Protein AF-A0A3D1LAC6-F1 (afdb_monomer_lite)

Foldseek 3Di:
DVLLVVLCVVVVDDPVLLCVQQPPVNVVVCCVVPVPPDSVVVNVVSVVSSCVVPVWALLVVLCVVLPDDLVVLCVQLVNHSVVSVCCRVVVDAPVPDPPSSLCSSCVVSVHDSVSRHDD

Secondary structure (DSSP, 8-state):
-HHHHHHHHHH---HHHHTTT--HHHHHHHHHHHTTS-HHHHHHHHHHHHHHH--S-HHHHHHHHHT--HHHHHHHH---HHHHHHHHTTSS-GGGS-HHHHHHHHHHHTS-STTTS--

pLDDT: mean 93.8, std 4.78, range [75.06, 98.69]

Sequence (119 aa):
GWAIAYYQWFSGRKFSDIFKVLSFEDLLQMYAPLHEADISKFADIADAKVRAYFTDTNLKRIRTTYGCTQAELAKRSGVSLRSIQMYEQHNKDINKASAETVLSLAKVLGCTMEDLLEK

Structure (mmCIF, N/CA/C/O backbone):
data_AF-A0A3D1LAC6-F1
#
_entry.id   AF-A0A3D1LAC6-F1
#
loop_
_atom_site.group_PDB
_atom_site.id
_atom_site.type_symbol
_atom_site.label_atom_id
_atom_site.label_alt_id
_atom_site.label_comp_id
_atom_site.label_asym_id
_atom_site.label_entity_id
_atom_site.label_seq_id
_atom_site.pdbx_PDB_ins_code
_atom_site.Cartn_x
_atom_site.Cartn_y
_atom_site.Cartn_z
_atom_site.occupancy
_atom_site.B_iso_or_equiv
_atom_site.auth_seq_id
_atom_site.auth_comp_id
_atom_site.auth_asym_id
_atom_site.auth_atom_id
_atom_site.pdbx_PDB_model_num
ATOM 1 N N . GLY A 1 1 ? 6.471 -7.539 -21.114 1.00 75.06 1 GLY A N 1
ATOM 2 C CA . GLY A 1 1 ? 6.200 -8.752 -20.315 1.00 75.06 1 GLY A CA 1
ATOM 3 C C . GLY A 1 1 ? 7.175 -8.888 -19.161 1.00 75.06 1 GLY A C 1
ATOM 4 O O . GLY A 1 1 ? 6.802 -8.601 -18.034 1.00 75.06 1 GLY A O 1
ATOM 5 N N . TRP A 1 2 ? 8.428 -9.259 -19.442 1.00 87.62 2 TRP A N 1
ATOM 6 C CA . TRP A 1 2 ? 9.441 -9.529 -18.411 1.00 87.62 2 TRP A CA 1
ATOM 7 C C . TRP A 1 2 ? 9.756 -8.337 -17.489 1.00 87.62 2 TRP A C 1
ATOM 9 O O . TRP A 1 2 ? 9.798 -8.519 -16.281 1.00 87.62 2 TRP A O 1
ATOM 19 N N . ALA A 1 3 ? 9.860 -7.110 -18.016 1.00 90.38 3 ALA A N 1
ATOM 20 C CA . ALA A 1 3 ? 10.136 -5.925 -17.190 1.00 90.38 3 ALA A CA 1
ATOM 21 C C . ALA A 1 3 ? 9.069 -5.666 -16.106 1.00 90.38 3 ALA A C 1
ATOM 23 O O . ALA A 1 3 ? 9.381 -5.300 -14.977 1.00 90.38 3 ALA A O 1
ATOM 24 N N . ILE A 1 4 ? 7.800 -5.930 -16.426 1.00 92.69 4 ILE A N 1
ATOM 25 C CA . ILE A 1 4 ? 6.690 -5.802 -15.473 1.00 92.69 4 ILE A CA 1
ATOM 26 C C . ILE A 1 4 ? 6.769 -6.914 -14.428 1.00 92.69 4 ILE A C 1
ATOM 28 O O . ILE A 1 4 ? 6.545 -6.653 -13.254 1.00 92.69 4 ILE A O 1
ATOM 32 N N . ALA A 1 5 ? 7.111 -8.140 -14.836 1.00 93.56 5 ALA A N 1
ATOM 33 C CA . ALA A 1 5 ? 7.328 -9.242 -13.902 1.00 93.56 5 ALA A CA 1
ATOM 34 C C . ALA A 1 5 ? 8.500 -8.952 -12.949 1.00 93.56 5 ALA A C 1
ATOM 36 O O . ALA A 1 5 ? 8.381 -9.194 -11.751 1.00 93.56 5 ALA A O 1
ATOM 37 N N . TYR A 1 6 ? 9.585 -8.353 -13.452 1.00 94.44 6 TYR A N 1
ATOM 38 C CA . TYR A 1 6 ? 10.692 -7.885 -12.620 1.00 94.44 6 TYR A CA 1
ATOM 39 C C . TYR A 1 6 ? 10.224 -6.838 -11.605 1.00 94.44 6 TYR A C 1
ATOM 41 O O . TYR A 1 6 ? 10.465 -6.993 -10.413 1.00 94.44 6 TYR A O 1
ATOM 49 N N . TYR A 1 7 ? 9.499 -5.806 -12.048 1.00 95.25 7 TYR A N 1
ATOM 50 C CA . TYR A 1 7 ? 8.989 -4.776 -11.142 1.00 95.25 7 TYR A CA 1
ATOM 51 C C . TYR A 1 7 ? 7.978 -5.331 -10.124 1.00 95.25 7 TYR A C 1
ATOM 53 O O . TYR A 1 7 ? 7.967 -4.916 -8.966 1.00 95.25 7 TYR A O 1
ATOM 61 N N . GLN A 1 8 ? 7.153 -6.300 -10.522 1.00 95.06 8 GLN A N 1
ATOM 62 C CA . GLN A 1 8 ? 6.228 -6.996 -9.630 1.00 95.06 8 GLN A CA 1
ATOM 63 C C . GLN A 1 8 ? 6.979 -7.738 -8.520 1.00 95.06 8 GLN A C 1
ATOM 65 O O . GLN A 1 8 ? 6.617 -7.597 -7.354 1.00 95.06 8 GLN A O 1
ATOM 70 N N . TRP A 1 9 ? 8.037 -8.473 -8.868 1.00 94.62 9 TRP A N 1
ATOM 71 C CA . TRP A 1 9 ? 8.907 -9.142 -7.902 1.00 94.62 9 TRP A CA 1
ATOM 72 C C . TRP A 1 9 ? 9.630 -8.139 -6.992 1.00 94.62 9 TRP A C 1
ATOM 74 O O . TRP A 1 9 ? 9.584 -8.285 -5.775 1.00 94.62 9 TRP A O 1
ATOM 84 N N . PHE A 1 10 ? 10.222 -7.090 -7.571 1.00 93.81 10 PHE A N 1
ATOM 85 C CA . PHE A 1 10 ? 10.963 -6.051 -6.852 1.00 93.81 10 PHE A CA 1
ATOM 86 C C . PHE A 1 10 ? 10.093 -5.288 -5.843 1.00 93.81 10 PHE A C 1
ATOM 88 O O . PHE A 1 10 ? 10.468 -5.135 -4.686 1.00 93.81 10 PHE A O 1
ATOM 95 N N . SER A 1 11 ? 8.917 -4.823 -6.271 1.00 92.06 11 SER A N 1
ATOM 96 C CA . SER A 1 11 ? 8.014 -4.019 -5.435 1.00 92.06 11 SER A CA 1
ATOM 97 C C . SER A 1 11 ? 7.090 -4.861 -4.554 1.00 92.06 11 SER A C 1
ATOM 99 O O . SER A 1 11 ? 6.394 -4.326 -3.695 1.00 92.06 11 SER A O 1
ATOM 101 N N . GLY A 1 12 ? 6.972 -6.163 -4.829 1.00 90.12 12 GLY A N 1
ATOM 102 C CA . GLY A 1 12 ? 5.985 -7.051 -4.218 1.00 90.12 12 GLY A CA 1
ATOM 103 C C . GLY A 1 12 ? 4.526 -6.666 -4.496 1.00 90.12 12 GLY A C 1
ATOM 104 O O . GLY A 1 12 ? 3.621 -7.227 -3.875 1.00 90.12 12 GLY A O 1
ATOM 105 N N . ARG A 1 13 ? 4.239 -5.682 -5.362 1.00 91.12 13 ARG A N 1
ATOM 106 C CA . ARG A 1 13 ? 2.871 -5.212 -5.663 1.00 91.12 13 ARG A CA 1
ATOM 107 C C . ARG A 1 13 ? 2.097 -6.254 -6.473 1.00 91.12 13 ARG A C 1
ATOM 109 O O . ARG A 1 13 ? 2.680 -7.110 -7.129 1.00 91.12 13 ARG A O 1
ATOM 116 N N . LYS A 1 14 ? 0.762 -6.203 -6.430 1.00 90.88 14 LYS A N 1
ATOM 117 C CA . LYS A 1 14 ? -0.072 -7.043 -7.303 1.00 90.88 14 LYS A CA 1
ATOM 118 C C . LYS A 1 14 ? -0.024 -6.479 -8.721 1.00 90.88 14 LYS A C 1
ATOM 120 O O . LYS A 1 14 ? -0.075 -5.262 -8.893 1.00 90.88 14 LYS A O 1
ATOM 125 N N . PHE A 1 15 ? -0.034 -7.343 -9.739 1.00 93.25 15 PHE A N 1
ATOM 126 C CA . PHE A 1 15 ? -0.159 -6.898 -11.134 1.00 93.25 15 PHE A CA 1
ATOM 127 C C . PHE A 1 15 ? -1.374 -5.985 -11.338 1.00 93.25 15 PHE A C 1
ATOM 129 O O . PHE A 1 15 ? -1.271 -4.976 -12.024 1.00 93.25 15 PHE A O 1
ATOM 136 N N . SER A 1 16 ? -2.495 -6.283 -10.677 1.00 91.62 16 SER A N 1
ATOM 137 C CA . SER A 1 16 ? -3.704 -5.455 -10.724 1.00 91.62 16 SER A CA 1
ATOM 138 C C . SER A 1 16 ? -3.492 -4.021 -10.238 1.00 91.62 16 SER A C 1
ATOM 140 O O . SER A 1 16 ? -4.162 -3.124 -10.732 1.00 91.62 16 SER A O 1
ATOM 142 N N . ASP A 1 17 ? -2.600 -3.783 -9.272 1.00 90.88 17 ASP A N 1
ATOM 143 C CA . ASP A 1 17 ? -2.293 -2.422 -8.817 1.00 90.88 17 ASP A CA 1
ATOM 144 C C . ASP A 1 17 ? -1.281 -1.741 -9.743 1.00 90.88 17 ASP A C 1
ATOM 146 O O . ASP A 1 17 ? -1.411 -0.551 -10.005 1.00 90.88 17 ASP A O 1
ATOM 150 N N . ILE A 1 18 ? -0.331 -2.494 -10.306 1.00 94.31 18 ILE A N 1
ATOM 151 C CA . ILE A 1 18 ? 0.625 -1.979 -11.298 1.00 94.31 18 ILE A CA 1
ATOM 152 C C . ILE A 1 18 ? -0.116 -1.499 -12.556 1.00 94.31 18 ILE A C 1
ATOM 154 O O . ILE A 1 18 ? 0.112 -0.385 -13.017 1.00 94.31 18 ILE A O 1
ATOM 158 N N . PHE A 1 19 ? -1.052 -2.297 -13.076 1.00 94.44 19 PHE A N 1
ATOM 159 C CA . PHE A 1 19 ? -1.811 -1.975 -14.291 1.00 94.44 19 PHE A CA 1
ATOM 160 C C . PHE A 1 19 ? -2.885 -0.893 -14.106 1.00 94.44 19 PHE A C 1
ATOM 162 O O . PHE A 1 19 ? -3.394 -0.381 -15.097 1.00 94.44 19 PHE A O 1
ATOM 169 N N . LYS A 1 20 ? -3.218 -0.497 -12.867 1.00 92.50 20 LYS A N 1
ATOM 170 C CA . LYS A 1 20 ? -4.015 0.723 -12.623 1.00 92.50 20 LYS A CA 1
ATOM 171 C C . LYS A 1 20 ? -3.231 2.000 -12.924 1.00 92.50 20 LYS A C 1
ATOM 173 O O . LYS A 1 20 ? -3.842 3.035 -13.160 1.00 92.50 20 LYS A O 1
ATOM 178 N N . VAL A 1 21 ? -1.901 1.917 -12.879 1.00 93.44 21 VAL A N 1
ATOM 179 C CA . VAL A 1 21 ? -0.992 3.057 -13.040 1.00 93.44 21 VAL A CA 1
ATOM 180 C C . VAL A 1 21 ? -0.302 3.033 -14.396 1.00 93.44 21 VAL A C 1
ATOM 182 O O . VAL A 1 21 ? -0.182 4.067 -15.040 1.00 93.44 21 VAL A O 1
ATOM 185 N N . LEU A 1 22 ? 0.176 1.863 -14.820 1.00 93.12 22 LEU A N 1
ATOM 186 C CA . LEU A 1 22 ? 0.921 1.695 -16.061 1.00 93.12 22 LEU A CA 1
ATOM 187 C C . LEU A 1 22 ? 0.002 1.119 -17.133 1.00 93.12 22 LEU A C 1
ATOM 189 O O . LEU A 1 22 ? -0.261 -0.087 -17.160 1.00 93.12 22 LEU A O 1
ATOM 193 N N . SER A 1 23 ? -0.471 1.991 -18.022 1.00 91.69 23 SER A N 1
ATOM 194 C CA . SER A 1 23 ? -1.194 1.566 -19.215 1.00 91.69 23 SER A CA 1
ATOM 195 C C . SER A 1 23 ? -0.261 0.847 -20.197 1.00 91.69 23 SER A C 1
ATOM 197 O O . SER A 1 23 ? 0.967 0.914 -20.102 1.00 91.69 23 SER A O 1
ATOM 199 N N . PHE A 1 24 ? -0.833 0.158 -21.186 1.00 88.75 24 PHE A N 1
ATOM 200 C CA . PHE A 1 24 ? -0.030 -0.436 -22.256 1.00 88.75 24 PHE A CA 1
ATOM 201 C C . PHE A 1 24 ? 0.772 0.622 -23.033 1.00 88.75 24 PHE A C 1
ATOM 203 O O . PHE A 1 24 ? 1.917 0.374 -23.404 1.00 88.75 24 PHE A O 1
ATOM 210 N N . GLU A 1 25 ? 0.204 1.813 -23.223 1.00 89.94 25 GLU A N 1
ATOM 211 C CA . GLU A 1 25 ? 0.878 2.926 -23.890 1.00 89.94 25 GLU A CA 1
ATOM 212 C C . GLU A 1 25 ? 2.074 3.439 -23.078 1.00 89.94 25 GLU A C 1
ATOM 214 O O . GLU A 1 25 ? 3.162 3.588 -23.635 1.00 89.94 25 GLU A O 1
ATOM 219 N N . ASP A 1 26 ? 1.926 3.600 -21.756 1.00 89.50 26 ASP A N 1
ATOM 220 C CA . ASP A 1 26 ? 3.043 3.947 -20.865 1.00 89.50 26 ASP A CA 1
ATOM 221 C C . ASP A 1 26 ? 4.203 2.959 -21.012 1.00 89.50 26 ASP A C 1
ATOM 223 O O . ASP A 1 26 ? 5.368 3.346 -21.084 1.00 89.50 26 ASP A O 1
ATOM 227 N N . LEU A 1 27 ? 3.880 1.666 -21.064 1.00 88.50 27 LEU A N 1
ATOM 228 C CA . LEU A 1 27 ? 4.866 0.596 -21.168 1.00 88.50 27 LEU A CA 1
ATOM 229 C C . LEU A 1 27 ? 5.591 0.614 -22.517 1.00 88.50 27 LEU A C 1
ATOM 231 O O . LEU A 1 27 ? 6.799 0.380 -22.553 1.00 88.50 27 LEU A O 1
ATOM 235 N N . LEU A 1 28 ? 4.886 0.916 -23.612 1.00 88.06 28 LEU A N 1
ATOM 236 C CA . LEU A 1 28 ? 5.496 1.092 -24.931 1.00 88.06 28 LEU A CA 1
ATOM 237 C C . LEU A 1 28 ? 6.422 2.313 -24.969 1.00 88.06 28 LEU A C 1
ATOM 239 O O . LEU A 1 28 ? 7.542 2.213 -25.467 1.00 88.06 28 LEU A O 1
ATOM 243 N N . GLN A 1 29 ? 5.992 3.440 -24.399 1.00 88.00 29 GLN A N 1
ATOM 244 C CA . GLN A 1 29 ? 6.807 4.656 -24.331 1.00 88.00 29 GLN A CA 1
ATOM 245 C C . GLN A 1 29 ? 8.067 4.460 -23.480 1.00 88.00 29 GLN A C 1
ATOM 247 O O . GLN A 1 29 ? 9.122 4.994 -23.808 1.00 88.00 29 GLN A O 1
ATOM 252 N N . MET A 1 30 ? 7.979 3.665 -22.410 1.00 85.69 30 MET A N 1
ATOM 253 C CA . MET A 1 30 ? 9.124 3.307 -21.570 1.00 85.69 30 MET A CA 1
ATOM 254 C C . MET A 1 30 ? 10.063 2.294 -22.238 1.00 85.69 30 MET A C 1
ATOM 256 O O . MET A 1 30 ? 11.243 2.257 -21.900 1.00 85.69 30 MET A O 1
ATOM 260 N N . TYR A 1 31 ? 9.580 1.485 -23.185 1.00 82.56 31 TYR A N 1
ATOM 261 C CA . TYR A 1 31 ? 10.385 0.447 -23.830 1.00 82.56 31 TYR A CA 1
ATOM 262 C C . TYR A 1 31 ? 11.525 1.030 -24.675 1.00 82.56 31 TYR A C 1
ATOM 264 O O . TYR A 1 31 ? 12.682 0.681 -24.457 1.00 82.56 31 TYR A O 1
ATOM 272 N N . ALA A 1 32 ? 11.235 1.960 -25.590 1.00 78.56 32 ALA A N 1
ATOM 273 C CA . ALA A 1 32 ? 12.250 2.550 -26.470 1.00 78.56 32 ALA A CA 1
ATOM 274 C C . ALA A 1 32 ? 13.484 3.121 -25.723 1.00 78.56 32 ALA A C 1
ATOM 276 O O . ALA A 1 32 ? 14.597 2.767 -26.100 1.00 78.56 32 ALA A O 1
ATOM 277 N N . PRO A 1 33 ? 13.349 3.913 -24.640 1.00 80.25 33 PRO A N 1
ATOM 278 C CA . PRO A 1 33 ? 14.501 4.436 -23.900 1.00 80.25 33 PRO A CA 1
ATOM 279 C C . PRO A 1 33 ? 15.166 3.440 -22.936 1.00 80.25 33 PRO A C 1
ATOM 281 O O . PRO A 1 33 ? 16.297 3.683 -22.519 1.00 80.25 33 PRO A O 1
ATOM 284 N N . LEU A 1 34 ? 14.484 2.362 -22.526 1.00 82.00 34 LEU A N 1
ATOM 285 C CA . LEU A 1 34 ? 14.951 1.506 -21.424 1.00 82.00 34 LEU A CA 1
ATOM 286 C C . L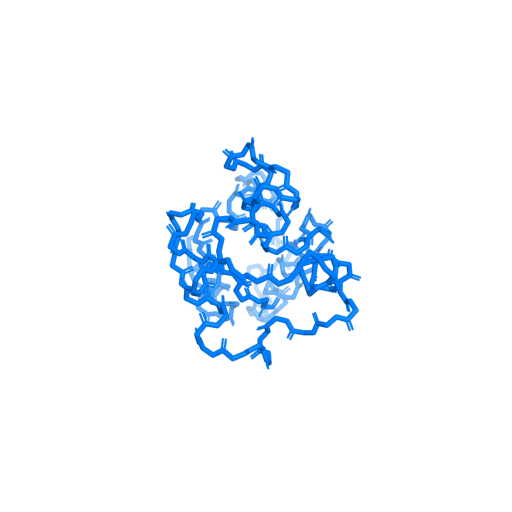EU A 1 34 ? 15.250 0.060 -21.818 1.00 82.00 34 LEU A C 1
ATOM 288 O O . LEU A 1 34 ? 15.807 -0.663 -21.001 1.00 82.00 34 LEU A O 1
ATOM 292 N N . HIS A 1 35 ? 14.904 -0.386 -23.027 1.00 79.81 35 HIS A N 1
ATOM 293 C CA . HIS A 1 35 ? 15.085 -1.789 -23.418 1.00 79.81 35 HIS A CA 1
ATOM 294 C C . HIS A 1 35 ? 16.554 -2.242 -23.464 1.00 79.81 35 HIS A C 1
ATOM 296 O O . HIS A 1 35 ? 16.815 -3.429 -23.290 1.00 79.81 35 HIS A O 1
ATOM 302 N N . GLU A 1 36 ? 17.496 -1.312 -23.646 1.00 82.94 36 GLU A N 1
ATOM 303 C CA . GLU A 1 36 ? 18.947 -1.555 -23.551 1.00 82.94 36 GLU A CA 1
ATOM 304 C C . GLU A 1 36 ? 19.541 -1.139 -22.193 1.00 82.94 36 GLU A C 1
ATOM 306 O O . GLU A 1 36 ? 20.716 -1.380 -21.918 1.00 82.94 36 GLU A O 1
ATOM 311 N N . ALA A 1 37 ? 18.754 -0.475 -21.344 1.00 87.75 37 ALA A N 1
ATOM 312 C CA . ALA A 1 37 ? 19.207 0.006 -20.050 1.00 87.75 37 ALA A CA 1
ATOM 313 C C . ALA A 1 37 ? 19.131 -1.091 -18.981 1.00 87.75 37 ALA A C 1
ATOM 315 O O . ALA A 1 37 ? 18.424 -2.089 -19.123 1.00 87.75 37 ALA A O 1
ATOM 316 N N . ASP A 1 38 ? 19.824 -0.867 -17.861 1.00 89.75 38 ASP A N 1
ATOM 317 C CA . ASP A 1 38 ? 19.663 -1.726 -16.693 1.00 89.75 38 ASP A CA 1
ATOM 318 C C . ASP A 1 38 ? 18.202 -1.721 -16.216 1.00 89.75 38 ASP A C 1
A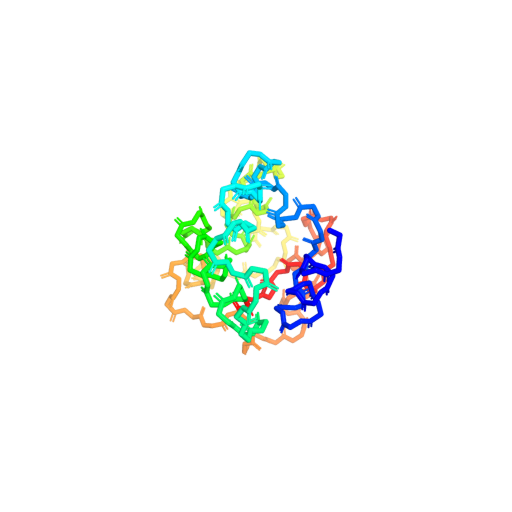TOM 320 O O . ASP A 1 38 ? 17.565 -0.666 -16.103 1.00 89.75 38 ASP A O 1
ATOM 324 N N . ILE A 1 39 ? 17.680 -2.913 -15.927 1.00 90.44 39 ILE A N 1
ATOM 325 C CA . ILE A 1 39 ? 16.277 -3.117 -15.570 1.00 90.44 39 ILE A CA 1
ATOM 326 C C . ILE A 1 39 ? 15.865 -2.352 -14.301 1.00 90.44 39 ILE A C 1
ATOM 328 O O . ILE A 1 39 ? 14.696 -1.983 -14.164 1.00 90.44 39 ILE A O 1
ATOM 332 N N . SER A 1 40 ? 16.811 -2.036 -13.411 1.00 91.00 40 SER A N 1
ATOM 333 C CA . SER A 1 40 ? 16.564 -1.187 -12.240 1.00 91.00 40 SER A CA 1
ATOM 334 C C . SER A 1 40 ? 16.000 0.183 -12.619 1.00 91.00 40 SER A C 1
ATOM 336 O O . SER A 1 40 ? 15.082 0.654 -11.958 1.00 91.00 40 SER A O 1
ATOM 338 N N . LYS A 1 41 ? 16.418 0.779 -13.746 1.00 92.12 41 LYS A N 1
ATOM 339 C CA . LYS A 1 41 ? 15.880 2.076 -14.199 1.00 92.12 41 LYS A CA 1
ATOM 340 C C . LYS A 1 41 ? 14.399 2.000 -14.550 1.00 92.12 41 LYS A C 1
ATOM 342 O O . LYS A 1 41 ? 13.647 2.935 -14.283 1.00 92.12 41 LYS A O 1
ATOM 347 N N . PHE A 1 42 ? 13.968 0.889 -15.153 1.00 92.62 42 PHE A N 1
ATOM 348 C CA . PHE A 1 42 ? 12.546 0.649 -15.384 1.00 92.62 42 PHE A CA 1
ATOM 349 C C . PHE A 1 42 ? 11.796 0.556 -14.055 1.00 92.62 42 PHE A C 1
ATOM 351 O O . PHE A 1 42 ? 10.742 1.177 -13.916 1.00 92.62 42 PHE A O 1
ATOM 358 N N . ALA A 1 43 ? 12.345 -0.181 -13.084 1.00 93.56 43 ALA A N 1
ATOM 359 C CA . ALA A 1 43 ? 11.742 -0.319 -11.764 1.00 93.56 43 ALA A CA 1
ATOM 360 C C . ALA A 1 43 ? 11.645 1.027 -11.031 1.00 93.56 43 ALA A C 1
ATOM 362 O O . ALA A 1 43 ? 10.578 1.328 -10.510 1.00 93.56 43 ALA A O 1
ATOM 363 N N . ASP A 1 44 ? 12.677 1.871 -11.076 1.00 93.81 44 ASP A N 1
ATOM 364 C CA . ASP A 1 44 ? 12.676 3.197 -10.446 1.00 93.81 44 ASP A CA 1
ATOM 365 C C . ASP A 1 44 ? 11.584 4.112 -11.020 1.00 93.81 44 ASP A C 1
ATOM 367 O O . ASP A 1 44 ? 10.834 4.750 -10.276 1.00 93.81 44 ASP A O 1
ATOM 371 N N . ILE A 1 45 ? 11.453 4.157 -12.352 1.00 93.19 45 ILE A N 1
ATOM 372 C CA . ILE A 1 45 ? 10.430 4.973 -13.025 1.00 93.19 45 ILE A CA 1
ATOM 373 C C . ILE A 1 45 ? 9.029 4.426 -12.734 1.00 93.19 45 ILE A C 1
ATOM 375 O O . ILE A 1 45 ? 8.109 5.198 -12.448 1.00 93.19 45 ILE A O 1
ATOM 379 N N . ALA A 1 46 ? 8.855 3.103 -12.793 1.00 93.62 46 ALA A N 1
ATOM 380 C CA . ALA A 1 46 ? 7.594 2.451 -12.458 1.00 93.62 46 ALA A CA 1
ATOM 381 C C . ALA A 1 46 ? 7.190 2.724 -11.000 1.00 93.62 46 ALA A C 1
ATOM 383 O O . ALA A 1 46 ? 6.037 3.067 -10.737 1.00 93.62 46 ALA A O 1
ATOM 384 N N . ASP A 1 47 ? 8.134 2.640 -10.065 1.00 94.38 47 ASP A N 1
ATOM 385 C CA . ASP A 1 47 ? 7.909 2.889 -8.641 1.00 94.38 47 ASP A CA 1
ATOM 386 C C . ASP A 1 47 ? 7.569 4.355 -8.365 1.00 94.38 47 ASP A C 1
ATOM 388 O O . ASP A 1 47 ? 6.626 4.653 -7.630 1.00 94.38 47 ASP A O 1
ATOM 392 N N . ALA A 1 48 ? 8.254 5.291 -9.027 1.00 93.81 48 ALA A N 1
ATOM 393 C CA . ALA A 1 48 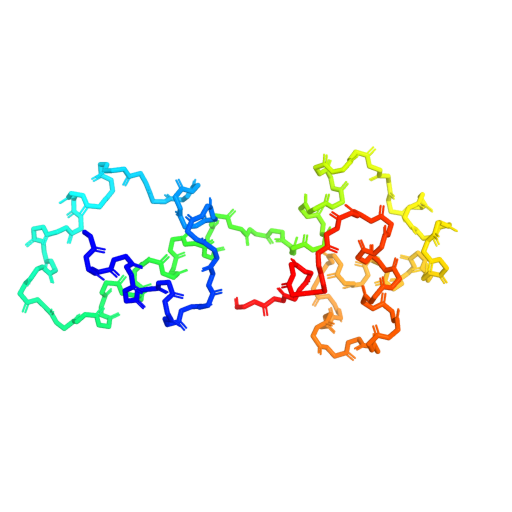? 7.919 6.711 -8.963 1.00 93.81 48 ALA A CA 1
ATOM 394 C C . ALA A 1 48 ? 6.488 6.991 -9.457 1.00 93.81 48 ALA A C 1
ATOM 396 O O . ALA A 1 48 ? 5.727 7.673 -8.766 1.00 93.81 48 ALA A O 1
ATOM 397 N N . LYS A 1 49 ? 6.090 6.423 -10.607 1.00 94.19 49 LYS A N 1
ATOM 398 C CA . LYS A 1 49 ? 4.719 6.551 -11.132 1.00 94.19 49 LYS A CA 1
ATOM 399 C C . LYS A 1 49 ? 3.686 5.966 -10.164 1.00 94.19 49 LYS A C 1
ATOM 401 O O . LYS A 1 49 ? 2.661 6.593 -9.907 1.00 94.19 49 LYS A O 1
ATOM 406 N N . VAL A 1 50 ? 3.953 4.787 -9.600 1.00 92.81 50 VAL A N 1
ATOM 407 C CA . VAL A 1 50 ? 3.027 4.115 -8.673 1.00 92.81 50 VAL A CA 1
ATOM 408 C C . VAL A 1 50 ? 2.868 4.886 -7.364 1.00 92.81 50 VAL A C 1
ATOM 410 O O . VAL A 1 50 ? 1.736 5.069 -6.917 1.00 92.81 50 VAL A O 1
ATOM 413 N N . ARG A 1 51 ? 3.958 5.394 -6.778 1.00 90.19 51 ARG A N 1
ATOM 414 C CA . ARG A 1 51 ? 3.893 6.242 -5.575 1.00 90.19 51 ARG A CA 1
ATOM 415 C C . ARG A 1 51 ? 3.148 7.550 -5.819 1.00 90.19 51 ARG A C 1
ATOM 417 O O . ARG A 1 51 ? 2.400 7.989 -4.956 1.00 90.19 51 ARG A O 1
ATOM 424 N N . ALA A 1 52 ? 3.319 8.156 -6.993 1.00 91.38 52 ALA A N 1
ATOM 425 C CA . ALA A 1 52 ? 2.592 9.371 -7.354 1.00 91.38 52 ALA A CA 1
ATOM 426 C C . ALA A 1 52 ? 1.083 9.127 -7.537 1.00 91.38 52 ALA A C 1
ATOM 428 O O . ALA A 1 52 ? 0.282 10.018 -7.268 1.00 91.38 52 ALA A O 1
ATOM 429 N N . TYR A 1 53 ? 0.691 7.929 -7.982 1.00 91.94 53 TYR A N 1
ATOM 430 C CA . TYR A 1 53 ? -0.712 7.562 -8.168 1.00 91.94 53 TYR A CA 1
ATOM 431 C C . TYR A 1 53 ? -1.418 7.224 -6.845 1.00 91.94 53 TYR A C 1
ATOM 433 O O . TYR A 1 53 ? -2.542 7.666 -6.610 1.00 91.94 53 TYR A O 1
ATOM 441 N N . PHE A 1 54 ? -0.775 6.445 -5.969 1.00 89.69 54 PHE A N 1
ATOM 442 C CA . PHE A 1 54 ? -1.328 6.070 -4.664 1.00 89.69 54 PHE A CA 1
ATOM 443 C C . PHE A 1 54 ? -0.856 7.031 -3.570 1.00 89.69 54 PHE A C 1
ATOM 445 O O . PHE A 1 54 ? 0.049 6.720 -2.801 1.00 89.69 54 PHE A O 1
ATOM 452 N N . T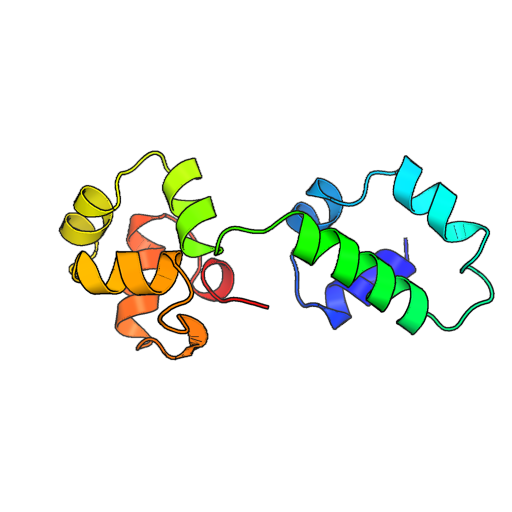HR A 1 55 ? -1.484 8.205 -3.502 1.00 90.38 55 THR A N 1
ATOM 453 C CA . THR A 1 55 ? -1.209 9.206 -2.455 1.00 90.38 55 THR A CA 1
ATOM 454 C C . THR A 1 55 ? -1.840 8.859 -1.109 1.00 90.38 55 THR A C 1
ATOM 456 O O . THR A 1 55 ? -1.343 9.275 -0.067 1.00 90.38 55 THR A O 1
ATOM 459 N N . ASP A 1 56 ? -2.938 8.106 -1.132 1.00 93.81 56 ASP A N 1
ATOM 460 C CA . ASP A 1 56 ? -3.609 7.597 0.056 1.00 93.81 56 ASP A CA 1
ATOM 461 C C . ASP A 1 56 ? -3.004 6.260 0.499 1.00 93.81 56 ASP A C 1
ATOM 463 O O . ASP A 1 56 ? -2.690 5.408 -0.334 1.00 93.81 56 ASP A O 1
ATOM 467 N N . THR A 1 57 ? -2.958 6.031 1.816 1.00 95.56 57 THR A N 1
ATOM 468 C CA . THR A 1 57 ? -2.674 4.701 2.384 1.00 95.56 57 THR A CA 1
ATOM 469 C C . THR A 1 57 ? -3.566 3.609 1.803 1.00 95.56 57 THR A C 1
ATOM 471 O O . THR A 1 57 ? -4.738 3.824 1.460 1.00 95.56 57 THR A O 1
ATOM 474 N N . ASN A 1 58 ? -3.045 2.385 1.799 1.00 95.69 58 ASN A N 1
ATOM 475 C CA . ASN A 1 58 ? -3.805 1.198 1.441 1.00 95.69 58 ASN A CA 1
ATOM 476 C C . ASN A 1 58 ? -5.058 1.042 2.304 1.00 95.69 58 ASN A C 1
ATOM 478 O O . ASN A 1 58 ? -6.133 0.768 1.766 1.00 95.69 58 ASN A O 1
ATOM 482 N N . LEU A 1 59 ? -4.957 1.314 3.611 1.00 97.69 59 LEU A N 1
ATOM 483 C CA . LEU A 1 59 ? -6.106 1.291 4.517 1.00 97.69 59 LEU A CA 1
ATOM 484 C C . LEU A 1 59 ? -7.217 2.242 4.052 1.00 97.69 59 LEU A C 1
ATOM 486 O O . LEU A 1 59 ? -8.367 1.818 3.919 1.00 97.69 59 LEU A O 1
ATOM 490 N N . LYS A 1 60 ? -6.885 3.508 3.766 1.00 97.88 60 LYS A N 1
ATOM 491 C CA . LYS A 1 60 ? -7.869 4.506 3.328 1.00 97.88 60 LYS A CA 1
ATOM 492 C C . LYS A 1 60 ? -8.503 4.106 2.001 1.00 97.88 60 LYS A C 1
ATOM 494 O O . LYS A 1 60 ? -9.727 4.138 1.887 1.00 97.88 60 LYS A O 1
ATOM 499 N N . ARG A 1 61 ? -7.691 3.686 1.026 1.00 95.69 61 ARG A N 1
ATOM 500 C CA . ARG A 1 61 ? -8.146 3.259 -0.306 1.00 95.69 61 ARG A CA 1
ATOM 501 C C . ARG A 1 61 ? -9.090 2.057 -0.241 1.00 95.69 61 ARG A C 1
ATOM 503 O O . ARG A 1 61 ? -10.127 2.043 -0.907 1.00 95.69 61 ARG A O 1
ATOM 510 N N . ILE A 1 62 ? -8.749 1.045 0.553 1.00 96.62 62 ILE A N 1
ATOM 511 C CA . ILE A 1 62 ? -9.580 -0.154 0.706 1.00 96.62 62 ILE A CA 1
ATOM 512 C C . ILE A 1 62 ? -10.864 0.196 1.458 1.00 96.62 62 ILE A C 1
ATOM 514 O O . ILE A 1 62 ? -11.944 -0.195 1.020 1.00 96.62 62 ILE A O 1
ATOM 518 N N . ARG A 1 63 ? -10.788 1.003 2.525 1.00 98.19 63 ARG A N 1
ATOM 519 C CA . ARG A 1 63 ? -11.972 1.455 3.268 1.00 98.19 63 ARG A CA 1
ATOM 520 C C . ARG A 1 63 ? -12.953 2.232 2.387 1.00 98.19 63 ARG A C 1
ATOM 522 O O . ARG A 1 63 ? -14.157 1.986 2.456 1.00 98.19 63 ARG A O 1
ATOM 529 N N . THR A 1 64 ? -12.471 3.178 1.581 1.00 96.94 64 THR A N 1
ATOM 530 C CA . THR A 1 64 ? -13.341 3.964 0.691 1.00 96.94 64 THR A CA 1
ATOM 531 C C . THR A 1 64 ? -13.950 3.100 -0.406 1.00 96.94 64 THR A C 1
ATOM 533 O O . THR A 1 64 ? -15.133 3.260 -0.691 1.00 96.94 64 THR A O 1
ATOM 536 N N . THR A 1 65 ? -13.199 2.134 -0.943 1.00 95.12 65 THR A N 1
ATOM 537 C CA . THR A 1 65 ? -13.715 1.151 -1.914 1.00 95.12 65 THR A CA 1
ATOM 538 C C . THR A 1 65 ? -14.778 0.238 -1.296 1.00 95.12 65 THR A C 1
ATOM 540 O O . THR A 1 65 ? -15.791 -0.039 -1.929 1.00 95.12 65 THR A O 1
ATOM 543 N N . TYR A 1 66 ? -14.584 -0.191 -0.045 1.00 96.25 66 TYR A N 1
ATOM 544 C CA . TYR A 1 66 ? -15.573 -0.951 0.727 1.00 96.25 66 TYR A CA 1
ATOM 545 C C . TYR A 1 66 ? -16.841 -0.126 1.029 1.00 96.25 66 TYR A C 1
ATOM 547 O O . TYR A 1 66 ? -17.912 -0.686 1.252 1.00 96.25 66 TYR A O 1
ATOM 555 N N . GLY A 1 67 ? -16.741 1.209 1.031 1.00 97.38 67 GLY A N 1
ATOM 556 C CA . GLY A 1 67 ? -17.880 2.113 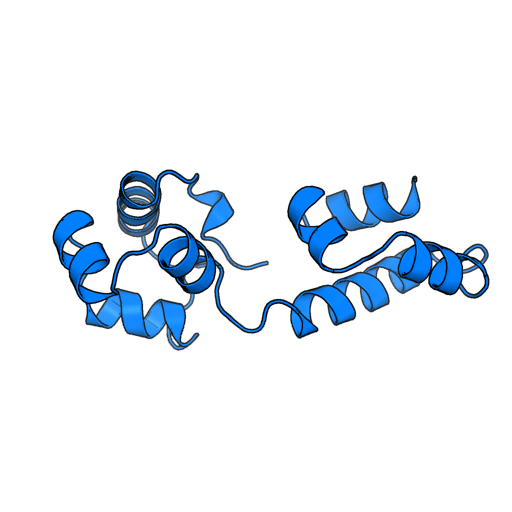1.191 1.00 97.38 67 GLY A CA 1
ATOM 557 C C . GLY A 1 67 ? -18.272 2.404 2.642 1.00 97.38 67 GLY A C 1
ATOM 558 O O . GLY A 1 67 ? -19.426 2.739 2.903 1.00 97.38 67 GLY A O 1
ATOM 559 N N . CYS A 1 68 ? -17.347 2.291 3.606 1.00 97.38 68 CYS A N 1
ATOM 560 C CA . CYS A 1 68 ? -17.626 2.605 5.014 1.00 97.38 68 CYS A CA 1
ATOM 561 C C . CYS A 1 68 ? -16.854 3.832 5.522 1.00 97.38 68 CYS A C 1
ATOM 563 O O . CYS A 1 68 ? -15.810 4.213 4.990 1.00 97.38 68 CYS A O 1
ATOM 565 N N . THR A 1 69 ? -17.370 4.480 6.570 1.00 98.38 69 THR A N 1
ATOM 566 C CA . THR A 1 69 ? -16.701 5.614 7.229 1.00 98.38 69 THR A CA 1
ATOM 567 C C . THR A 1 69 ? -15.623 5.128 8.201 1.00 98.38 69 THR A C 1
ATOM 569 O O . THR A 1 69 ? -15.627 3.973 8.624 1.00 98.38 69 THR A O 1
ATOM 572 N N . GLN A 1 70 ? -14.710 6.016 8.613 1.00 98.50 70 GLN A N 1
ATOM 573 C CA . GLN A 1 70 ? -13.721 5.692 9.653 1.00 98.50 70 GLN A CA 1
ATOM 574 C C . GLN A 1 70 ? -14.394 5.277 10.973 1.00 98.50 70 GLN A C 1
ATOM 576 O O . GLN A 1 70 ? -13.932 4.354 11.637 1.00 98.50 70 GLN A O 1
ATOM 581 N N . ALA A 1 71 ? -15.504 5.932 11.336 1.00 98.50 71 ALA A N 1
ATOM 582 C CA . ALA A 1 71 ? -16.273 5.610 12.537 1.00 98.50 71 ALA A CA 1
ATOM 583 C C . ALA A 1 71 ? -16.928 4.224 12.448 1.00 98.50 71 ALA A C 1
ATOM 585 O O . ALA A 1 71 ? -16.913 3.473 13.423 1.00 98.50 71 ALA A O 1
ATOM 586 N N . GLU A 1 72 ? -17.449 3.859 11.276 1.00 98.44 72 GLU A N 1
ATOM 587 C CA . GLU A 1 72 ? -18.037 2.537 11.066 1.00 98.44 72 GLU A CA 1
ATOM 588 C C . GLU A 1 72 ? -16.971 1.435 11.095 1.00 98.44 72 GLU A C 1
ATOM 590 O O . GLU A 1 72 ? -17.162 0.408 11.747 1.00 98.44 72 GLU A O 1
ATOM 595 N N . LEU A 1 73 ? -15.813 1.665 10.464 1.00 98.62 73 LEU A N 1
ATOM 596 C CA . LEU A 1 73 ? -14.682 0.740 10.538 1.00 98.62 73 LEU A CA 1
ATOM 597 C C . LEU A 1 73 ? -14.192 0.574 11.983 1.00 98.62 73 LEU A C 1
ATOM 599 O O . LEU A 1 73 ? -13.970 -0.556 12.416 1.00 98.62 73 LEU A O 1
ATOM 603 N N . ALA A 1 74 ? -14.083 1.666 12.747 1.00 98.69 74 ALA A N 1
ATOM 604 C CA . ALA A 1 74 ? -13.707 1.629 14.161 1.00 98.69 74 ALA A CA 1
ATOM 605 C C . ALA A 1 74 ? -14.665 0.749 14.973 1.00 98.69 74 ALA A C 1
ATOM 607 O O . ALA A 1 74 ? -14.245 -0.165 15.682 1.00 98.69 74 ALA A O 1
ATOM 608 N N . LYS A 1 75 ? -15.972 0.980 14.807 1.00 98.44 75 LYS A N 1
ATOM 609 C CA . LYS A 1 75 ? -17.023 0.239 15.508 1.00 98.44 75 LYS A CA 1
ATOM 610 C C . LYS A 1 75 ? -16.988 -1.258 15.195 1.00 98.44 75 LYS A C 1
ATOM 612 O O . LYS A 1 75 ? -17.130 -2.064 16.107 1.00 98.44 75 LYS A O 1
ATOM 617 N N . ARG A 1 76 ? -16.806 -1.634 13.924 1.00 98.19 76 ARG A N 1
ATOM 618 C CA . ARG A 1 76 ? -16.812 -3.043 13.490 1.00 98.19 76 ARG A CA 1
ATOM 619 C C . ARG A 1 76 ? -15.521 -3.788 13.821 1.00 98.19 76 ARG A C 1
ATOM 621 O O . ARG A 1 76 ? -15.575 -4.974 14.115 1.00 98.19 76 ARG A O 1
ATOM 628 N N . SER A 1 77 ? -14.374 -3.113 13.742 1.00 97.88 77 SER A N 1
ATOM 629 C CA . SER A 1 77 ? -13.059 -3.738 13.956 1.00 97.88 77 SER A CA 1
ATOM 630 C C . SER A 1 77 ? -12.615 -3.747 15.419 1.00 97.88 77 SER A C 1
ATOM 632 O O . SER A 1 77 ? -11.671 -4.452 15.758 1.00 97.88 77 SER A O 1
ATOM 634 N N . GLY A 1 78 ? -13.242 -2.939 16.282 1.00 98.00 78 GLY A N 1
ATOM 635 C CA . GLY A 1 78 ? -12.789 -2.724 17.661 1.00 98.00 78 GLY A CA 1
ATOM 636 C C . GLY A 1 78 ? -11.534 -1.847 17.773 1.00 98.00 78 GLY A C 1
ATOM 637 O O . GLY A 1 78 ? -11.073 -1.566 18.878 1.00 98.00 78 GLY A O 1
ATOM 638 N N . VAL A 1 79 ? -10.983 -1.373 16.651 1.00 98.00 79 VAL A N 1
ATOM 639 C CA . VAL A 1 79 ? -9.845 -0.450 16.624 1.00 98.00 79 VAL A CA 1
ATOM 640 C C . VAL A 1 79 ? -10.342 0.970 16.878 1.00 98.00 79 VAL A C 1
ATOM 642 O O . VAL A 1 79 ? -11.342 1.403 16.310 1.00 98.00 79 VAL A O 1
ATOM 645 N N . SER A 1 80 ? -9.637 1.735 17.716 1.00 98.25 80 SER A N 1
ATOM 646 C CA . SER A 1 80 ? -10.055 3.109 18.015 1.00 98.25 80 SER A CA 1
ATOM 647 C C . SER A 1 80 ? -10.112 3.981 16.751 1.00 98.25 80 SER A C 1
ATOM 649 O O . SER A 1 80 ? -9.225 3.908 15.894 1.00 98.25 80 SER A O 1
ATOM 651 N N . LEU A 1 81 ? -11.108 4.873 16.672 1.00 98.56 81 LEU A N 1
ATOM 652 C CA . LEU A 1 81 ? -11.233 5.844 15.575 1.00 98.56 81 LEU A CA 1
ATOM 653 C C . LEU A 1 81 ? -9.943 6.655 15.389 1.00 98.56 81 LEU A C 1
ATOM 655 O O . LEU A 1 81 ? -9.493 6.867 14.265 1.00 98.56 81 LEU A O 1
ATOM 659 N N . ARG A 1 82 ? -9.309 7.047 16.499 1.00 98.19 82 ARG A N 1
ATOM 660 C CA . ARG A 1 82 ? -8.044 7.785 16.480 1.00 98.19 82 ARG A CA 1
ATOM 661 C C . ARG A 1 82 ? -6.913 6.973 15.852 1.00 98.19 82 ARG A C 1
ATOM 663 O O . ARG A 1 82 ? -6.125 7.534 15.103 1.00 98.19 82 ARG A O 1
ATOM 670 N N . SER A 1 83 ? -6.817 5.673 16.130 1.00 97.50 83 SER A N 1
ATOM 671 C CA . SER A 1 83 ? -5.809 4.816 15.493 1.00 97.50 83 SER A CA 1
ATOM 672 C C . SER A 1 83 ? -6.019 4.752 13.982 1.00 97.50 83 SER A C 1
ATOM 674 O O . SER A 1 83 ? -5.064 4.974 13.247 1.00 97.50 83 SER A O 1
ATOM 676 N N . ILE A 1 84 ? -7.258 4.535 13.524 1.00 98.31 84 ILE A N 1
ATOM 677 C CA . ILE A 1 84 ? -7.591 4.506 12.089 1.00 98.31 84 ILE A CA 1
ATOM 678 C C . ILE A 1 84 ? -7.213 5.829 11.418 1.00 98.31 84 ILE A C 1
ATOM 680 O O . ILE A 1 84 ? -6.529 5.818 10.402 1.00 98.31 84 ILE A O 1
ATOM 684 N N . GLN A 1 85 ? -7.585 6.967 12.011 1.00 98.06 85 GLN A N 1
ATOM 685 C CA . GLN A 1 85 ? -7.209 8.290 11.501 1.00 98.06 85 GLN A CA 1
ATOM 686 C C . GLN A 1 85 ? -5.692 8.462 11.394 1.00 98.06 85 GLN A C 1
ATOM 688 O O . GLN A 1 85 ? -5.202 8.936 10.375 1.00 98.06 85 GLN A O 1
ATOM 693 N N . MET A 1 86 ? -4.947 8.055 12.425 1.00 97.88 86 MET A N 1
ATOM 694 C CA . MET A 1 86 ? -3.488 8.167 12.432 1.00 97.88 86 MET A CA 1
ATOM 695 C C . MET A 1 86 ? -2.837 7.285 11.364 1.00 97.88 86 MET A C 1
ATOM 697 O O . MET A 1 86 ? -1.874 7.732 10.746 1.00 97.88 86 MET A O 1
ATOM 701 N N . TYR A 1 87 ? -3.353 6.073 11.133 1.00 97.88 87 TYR A N 1
ATOM 702 C CA . TYR A 1 87 ? -2.893 5.224 10.034 1.00 97.88 87 TYR A CA 1
ATOM 703 C C . TYR A 1 87 ? -3.201 5.877 8.684 1.00 97.88 87 TYR A C 1
ATOM 705 O O . TYR A 1 87 ? -2.288 6.085 7.897 1.00 97.88 87 TYR A O 1
ATOM 713 N N . GLU A 1 88 ? -4.447 6.299 8.443 1.00 97.31 88 GLU A N 1
ATOM 714 C CA . GLU A 1 88 ? -4.858 6.867 7.150 1.00 97.31 88 GLU A CA 1
ATOM 715 C C . GLU A 1 88 ? -4.169 8.193 6.788 1.00 97.31 88 GLU A C 1
ATOM 717 O O . GLU A 1 88 ? -4.116 8.545 5.611 1.00 97.31 88 GLU A O 1
ATOM 722 N N . GLN A 1 89 ? -3.657 8.926 7.780 1.00 95.25 89 GLN A N 1
ATOM 723 C CA . GLN A 1 89 ? -2.941 10.197 7.618 1.00 95.25 89 GLN A CA 1
ATOM 724 C C . GLN A 1 89 ? -1.411 10.041 7.616 1.00 95.25 89 GLN A C 1
ATOM 726 O O . GLN A 1 89 ? -0.711 11.043 7.723 1.00 95.25 89 GLN A O 1
ATOM 731 N N . HIS A 1 90 ? -0.883 8.813 7.550 1.00 91.56 90 HIS A N 1
ATOM 732 C CA . HIS A 1 90 ? 0.556 8.511 7.646 1.00 91.56 90 HIS A CA 1
ATOM 733 C C . HIS A 1 90 ? 1.231 8.969 8.958 1.00 91.56 90 HIS A C 1
ATOM 735 O O . HIS A 1 90 ? 2.455 8.957 9.071 1.00 91.56 90 HIS A O 1
ATOM 741 N N . ASN A 1 91 ? 0.456 9.321 9.990 1.00 94.44 91 ASN A N 1
ATOM 742 C CA . ASN A 1 91 ? 0.983 9.700 11.306 1.00 94.44 91 ASN A CA 1
ATOM 743 C C . ASN A 1 91 ? 1.398 8.480 12.144 1.00 94.44 91 ASN A C 1
ATOM 745 O O . ASN A 1 91 ? 2.164 8.602 13.102 1.00 94.44 91 ASN A O 1
ATOM 749 N N . LYS A 1 92 ? 0.862 7.298 11.822 1.00 94.38 92 LYS A N 1
ATOM 750 C CA . LYS A 1 92 ? 1.326 6.011 12.338 1.00 94.38 92 LYS A CA 1
ATOM 751 C C . LYS A 1 92 ? 1.587 5.059 11.188 1.00 94.38 92 LYS A C 1
ATOM 753 O O . LYS A 1 92 ? 0.771 4.926 10.285 1.00 94.38 92 LYS A O 1
ATOM 758 N N . ASP A 1 93 ? 2.697 4.348 11.302 1.00 95.75 93 ASP A N 1
ATOM 759 C CA . ASP A 1 93 ? 3.051 3.270 10.394 1.00 95.75 93 ASP A CA 1
ATOM 760 C C . ASP A 1 93 ? 2.191 2.033 10.694 1.00 95.75 93 ASP A C 1
ATOM 762 O O . ASP A 1 93 ? 2.300 1.430 11.769 1.00 95.75 93 ASP A O 1
ATOM 766 N N . ILE A 1 94 ? 1.311 1.674 9.757 1.00 96.44 94 ILE A N 1
ATOM 767 C CA . ILE A 1 94 ? 0.464 0.483 9.872 1.00 96.44 94 ILE A CA 1
ATOM 768 C C . ILE A 1 94 ? 1.291 -0.808 9.822 1.00 96.44 94 ILE A C 1
ATOM 770 O O . ILE A 1 94 ? 0.891 -1.796 10.434 1.00 96.44 94 ILE A O 1
ATOM 774 N N . ASN A 1 95 ? 2.491 -0.781 9.227 1.00 96.62 95 ASN A N 1
ATOM 775 C CA . ASN A 1 95 ? 3.410 -1.922 9.211 1.00 96.62 95 ASN A CA 1
ATOM 776 C C . ASN A 1 95 ? 3.946 -2.252 10.612 1.00 96.62 95 ASN A C 1
ATOM 778 O O . ASN A 1 95 ? 4.448 -3.349 10.844 1.00 96.62 95 ASN A O 1
ATOM 782 N N . LYS A 1 96 ? 3.810 -1.316 11.562 1.00 96.88 96 LYS A N 1
ATOM 783 C CA . LYS A 1 96 ? 4.163 -1.484 12.980 1.00 96.88 96 LYS A CA 1
ATOM 784 C C . LYS A 1 96 ? 2.945 -1.670 13.885 1.00 96.88 96 LYS A C 1
ATOM 786 O O . LYS A 1 96 ? 3.091 -1.706 15.107 1.00 96.88 96 LYS A O 1
ATOM 791 N N . ALA A 1 97 ? 1.737 -1.742 13.325 1.00 96.81 97 ALA A N 1
ATOM 792 C CA . ALA A 1 97 ? 0.551 -2.080 14.099 1.00 96.81 97 ALA A CA 1
ATOM 793 C C . ALA A 1 97 ? 0.640 -3.530 14.603 1.00 96.81 97 ALA A C 1
ATOM 795 O O . ALA A 1 97 ? 1.305 -4.372 14.001 1.00 96.81 97 ALA A O 1
ATOM 796 N N . SER A 1 98 ? -0.039 -3.841 15.713 1.00 97.69 98 SER A N 1
ATOM 797 C CA . SER A 1 98 ? -0.096 -5.230 16.171 1.00 97.69 98 SER A CA 1
ATOM 798 C C . SER A 1 98 ? -0.772 -6.101 15.111 1.00 97.69 98 SER A C 1
ATOM 800 O O . SER A 1 98 ? -1.723 -5.664 14.457 1.00 97.69 98 SER A O 1
ATOM 802 N N . ALA A 1 99 ? -0.319 -7.349 14.972 1.00 97.75 99 ALA A N 1
ATOM 803 C CA . ALA A 1 99 ? -0.917 -8.297 14.034 1.00 97.75 99 ALA A CA 1
ATOM 804 C C . ALA A 1 99 ? -2.434 -8.435 14.254 1.00 97.75 99 ALA A C 1
ATOM 806 O O . ALA A 1 99 ? -3.193 -8.492 13.294 1.00 97.75 99 ALA A O 1
ATOM 807 N N . GLU A 1 100 ? -2.887 -8.392 15.509 1.00 98.12 100 GLU A N 1
ATOM 808 C CA . GLU A 1 100 ? -4.308 -8.395 15.865 1.00 98.12 100 GLU A CA 1
ATOM 809 C C . GLU A 1 100 ? -5.063 -7.175 15.315 1.00 98.12 100 GLU A C 1
ATOM 811 O O . GLU A 1 100 ? -6.152 -7.327 14.767 1.00 98.12 100 GLU A O 1
ATOM 816 N N . THR A 1 101 ? -4.476 -5.974 15.388 1.00 98.19 101 THR A N 1
ATOM 817 C CA . THR A 1 101 ? -5.077 -4.751 14.826 1.00 98.19 101 THR A CA 1
ATOM 818 C C . THR A 1 101 ? -5.254 -4.885 13.317 1.00 98.19 101 THR A C 1
ATOM 820 O O . THR A 1 101 ? -6.343 -4.643 12.796 1.00 98.19 101 THR A O 1
ATOM 823 N N . VAL A 1 102 ? -4.195 -5.296 12.613 1.00 98.31 102 VAL A N 1
ATOM 824 C CA . VAL A 1 102 ? -4.220 -5.448 11.150 1.00 98.31 102 VAL A CA 1
ATOM 825 C C . VAL A 1 102 ? -5.203 -6.549 10.743 1.00 98.31 102 VAL A C 1
ATOM 827 O O . VAL A 1 102 ? -6.000 -6.349 9.829 1.00 98.31 102 VAL A O 1
ATOM 830 N N . LEU A 1 103 ? -5.225 -7.674 11.463 1.00 98.56 103 LEU A N 1
ATOM 831 C CA . LEU A 1 103 ? -6.159 -8.773 11.223 1.00 98.56 103 LEU A CA 1
ATOM 832 C C . LEU A 1 103 ? -7.621 -8.345 11.420 1.00 98.56 103 LEU A C 1
ATOM 834 O O . LEU A 1 103 ? -8.475 -8.691 10.604 1.00 98.56 103 LEU A O 1
ATOM 838 N N . SER A 1 104 ? -7.921 -7.589 12.477 1.00 98.38 104 SER A N 1
ATOM 839 C CA . SER A 1 104 ? -9.276 -7.094 12.751 1.00 98.38 104 SER A CA 1
ATOM 840 C C . SER A 1 104 ? -9.763 -6.119 11.680 1.00 98.38 104 SER A C 1
ATOM 842 O O . SER A 1 104 ? -10.912 -6.211 11.248 1.00 98.38 104 SER A O 1
ATOM 844 N N . LEU A 1 105 ? -8.895 -5.226 11.193 1.00 98.56 105 LEU A N 1
ATOM 845 C CA . LEU A 1 105 ? -9.213 -4.342 10.066 1.00 98.56 105 LEU A CA 1
ATOM 846 C C . LEU A 1 105 ? -9.449 -5.145 8.777 1.00 98.56 105 LEU A C 1
ATOM 848 O O . LEU A 1 105 ? -10.460 -4.938 8.105 1.00 98.56 105 LEU A O 1
ATOM 852 N N . ALA A 1 106 ? -8.565 -6.097 8.469 1.00 98.38 106 ALA A N 1
ATOM 853 C CA . ALA A 1 106 ? -8.628 -6.913 7.258 1.00 98.38 106 ALA A CA 1
ATOM 854 C C . ALA A 1 106 ? -9.919 -7.744 7.184 1.00 98.38 106 ALA A C 1
ATOM 856 O O . ALA A 1 106 ? -10.598 -7.755 6.156 1.00 98.38 106 ALA A O 1
ATOM 857 N N . LYS A 1 107 ? -10.324 -8.360 8.305 1.00 98.19 107 LYS A N 1
ATOM 858 C CA . LYS A 1 107 ? -11.580 -9.122 8.408 1.00 98.19 107 LYS A CA 1
ATOM 859 C C . LYS A 1 107 ? -12.814 -8.275 8.103 1.00 98.19 107 LYS A C 1
ATOM 861 O O . LYS A 1 107 ? -13.709 -8.747 7.409 1.00 98.19 107 LYS A O 1
ATOM 866 N N . VAL A 1 108 ? -12.873 -7.042 8.609 1.00 98.19 108 VAL A N 1
ATOM 867 C CA . VAL A 1 108 ? -14.015 -6.143 8.363 1.00 98.19 108 VAL A CA 1
ATOM 868 C C . VAL A 1 108 ? -14.056 -5.684 6.908 1.00 98.19 108 VAL A C 1
ATOM 870 O O . VAL A 1 108 ? -15.136 -5.603 6.326 1.00 98.19 108 VAL A O 1
ATOM 873 N N . LEU A 1 109 ? -12.891 -5.392 6.330 1.00 98.12 109 LEU A N 1
ATOM 874 C CA . LEU A 1 109 ? -12.765 -4.881 4.965 1.00 98.12 109 LEU A CA 1
ATOM 875 C C . LEU A 1 109 ? -12.804 -5.978 3.891 1.00 98.12 109 LEU A C 1
ATOM 877 O O . LEU A 1 109 ? -12.864 -5.659 2.707 1.00 98.12 109 LEU A O 1
ATOM 881 N N . GLY A 1 110 ? -12.796 -7.255 4.284 1.00 97.12 110 GLY A N 1
ATOM 882 C CA . GLY A 1 110 ? -12.820 -8.383 3.354 1.00 97.12 110 GLY A CA 1
ATOM 883 C C . GLY A 1 110 ? -11.544 -8.500 2.514 1.00 97.12 110 GLY A C 1
ATOM 884 O O . GLY A 1 110 ? -11.613 -8.926 1.363 1.00 97.12 110 GLY A O 1
ATOM 885 N N . CYS A 1 111 ? -10.394 -8.104 3.064 1.00 96.75 111 CYS A N 1
ATOM 886 C CA . CYS A 1 111 ? -9.088 -8.182 2.408 1.00 96.75 111 CYS A CA 1
ATOM 887 C C . CYS A 1 111 ? -8.101 -9.017 3.233 1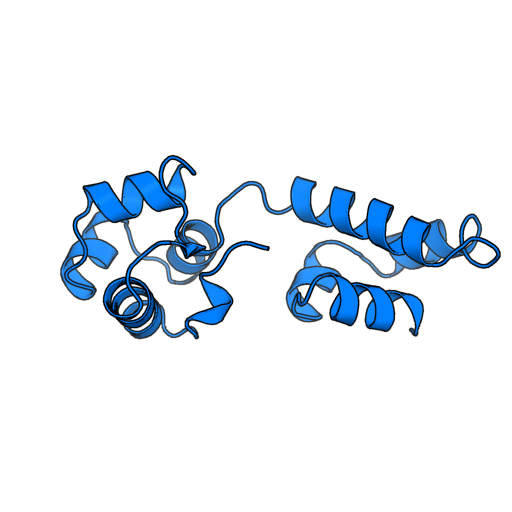.00 96.75 111 CYS A C 1
ATOM 889 O O . CYS A 1 111 ? -8.415 -9.453 4.344 1.00 96.75 111 CYS A O 1
ATOM 891 N N . THR A 1 112 ? -6.902 -9.258 2.699 1.00 96.69 112 THR A N 1
ATOM 892 C CA . THR A 1 112 ? -5.836 -9.901 3.478 1.00 96.69 112 THR A CA 1
ATOM 893 C C . THR A 1 112 ? -5.073 -8.870 4.315 1.00 96.69 112 THR A C 1
ATOM 895 O O . THR A 1 112 ? -5.257 -7.662 4.154 1.00 96.69 112 THR A O 1
ATOM 898 N N . MET A 1 113 ? -4.225 -9.324 5.242 1.00 96.94 113 MET A N 1
ATOM 899 C CA . MET A 1 113 ? -3.399 -8.408 6.041 1.00 96.94 113 MET A CA 1
ATOM 900 C C . MET A 1 113 ? -2.376 -7.681 5.163 1.00 96.94 113 MET A C 1
ATOM 902 O O . MET A 1 113 ? -2.156 -6.488 5.336 1.00 96.94 113 MET A O 1
ATOM 906 N N . GLU A 1 114 ? -1.802 -8.385 4.189 1.00 94.56 114 GLU A N 1
ATOM 907 C CA . GLU A 1 114 ? -0.812 -7.878 3.234 1.00 94.56 114 GLU A CA 1
ATOM 908 C C . GLU A 1 114 ? -1.367 -6.748 2.367 1.00 94.56 114 GLU A C 1
ATOM 910 O O . GLU A 1 114 ? -0.613 -5.878 1.937 1.00 94.56 114 GLU A O 1
ATOM 915 N N . ASP A 1 115 ? -2.680 -6.747 2.128 1.00 94.62 115 ASP A N 1
ATOM 916 C CA . ASP A 1 115 ? -3.355 -5.685 1.386 1.00 94.62 115 ASP A CA 1
ATOM 917 C C . ASP A 1 115 ? -3.382 -4.359 2.152 1.00 94.62 115 ASP A C 1
ATOM 919 O O . ASP A 1 115 ? -3.477 -3.309 1.524 1.00 94.62 115 ASP A O 1
ATOM 923 N N . LEU A 1 116 ? -3.288 -4.390 3.486 1.00 96.25 116 LEU A N 1
ATOM 924 C CA . LEU A 1 116 ? -3.289 -3.195 4.335 1.00 96.25 116 LEU A CA 1
ATOM 925 C C . LEU A 1 116 ? -1.891 -2.617 4.577 1.00 96.25 116 LEU A C 1
ATOM 927 O O . LEU A 1 116 ? -1.792 -1.475 5.018 1.00 96.25 116 LEU A O 1
ATOM 931 N N . LEU A 1 117 ? -0.832 -3.389 4.327 1.00 94.75 117 LEU A N 1
ATOM 932 C CA . LEU A 1 117 ? 0.547 -2.965 4.567 1.00 94.75 117 LEU A CA 1
ATOM 933 C C . LEU A 1 117 ? 1.043 -2.021 3.469 1.00 94.75 117 LEU A C 1
ATOM 935 O O . LEU A 1 117 ? 0.698 -2.178 2.298 1.00 94.75 117 LEU A O 1
ATOM 939 N N . GLU A 1 118 ? 1.890 -1.066 3.837 1.00 92.19 118 GLU A N 1
ATOM 940 C CA . GLU A 1 118 ? 2.519 -0.127 2.903 1.00 92.19 118 GLU A CA 1
ATOM 941 C C . GLU A 1 118 ? 3.826 -0.696 2.326 1.00 92.19 118 GLU A C 1
ATOM 943 O O . GLU A 1 118 ? 4.534 -1.445 3.007 1.00 92.19 118 GLU A O 1
ATOM 948 N N . LYS A 1 119 ? 4.132 -0.337 1.070 1.00 84.38 119 LYS A N 1
ATOM 949 C CA . LYS A 1 119 ? 5.291 -0.808 0.287 1.00 84.38 119 LYS A CA 1
ATOM 950 C C . LYS A 1 119 ? 6.090 0.358 -0.259 1.00 84.38 119 LYS A C 1
ATOM 952 O O . LYS A 1 119 ? 5.435 1.250 -0.853 1.00 84.38 119 LYS A O 1
#

Radius of gyration: 16.72 Å; chains: 1; bounding box: 38×20×44 Å